Protein AF-A0A537IEV6-F1 (afdb_monomer_lite)

Radius of gyration: 17.68 Å; chains: 1; bounding box: 31×16×57 Å

Structure (mmCIF, N/CA/C/O backbone):
data_AF-A0A537IEV6-F1
#
_entry.id   AF-A0A537IEV6-F1
#
loop_
_atom_site.group_PDB
_atom_site.id
_atom_site.type_symbol
_atom_site.label_atom_id
_atom_site.label_alt_id
_atom_site.label_comp_id
_atom_site.label_asym_id
_atom_site.label_entity_id
_atom_site.label_seq_id
_atom_site.pdbx_PDB_ins_code
_atom_site.Cartn_x
_atom_site.Cartn_y
_atom_site.Cartn_z
_atom_site.occupancy
_atom_site.B_iso_or_equiv
_atom_site.auth_seq_id
_atom_site.auth_comp_id
_atom_site.auth_asym_id
_atom_site.auth_atom_id
_atom_site.pdbx_PDB_model_num
ATOM 1 N N . MET A 1 1 ? -2.790 3.631 36.867 1.00 42.56 1 MET A N 1
ATOM 2 C CA . MET A 1 1 ? -3.041 4.745 35.930 1.00 42.56 1 MET A CA 1
ATOM 3 C C . MET A 1 1 ? -3.959 4.231 34.839 1.00 42.56 1 MET A C 1
ATOM 5 O O . MET A 1 1 ? -3.498 3.590 33.901 1.00 42.56 1 MET A O 1
ATOM 9 N N . GLU A 1 2 ? -5.263 4.420 35.020 1.00 52.41 2 GLU A N 1
ATOM 10 C CA . GLU A 1 2 ? -6.263 4.121 33.996 1.00 52.41 2 GLU A CA 1
ATOM 11 C C . GLU A 1 2 ? -6.098 5.148 32.873 1.00 52.41 2 GLU A C 1
ATOM 13 O O . GLU A 1 2 ? -6.353 6.336 33.047 1.00 52.41 2 GLU A O 1
ATOM 18 N N . SER A 1 3 ? -5.563 4.712 31.734 1.00 60.59 3 SER A N 1
ATOM 19 C CA . SER A 1 3 ? -5.580 5.517 30.514 1.00 60.59 3 SER A CA 1
ATOM 20 C C . SER A 1 3 ? -7.048 5.766 30.159 1.00 60.59 3 SER A C 1
ATOM 22 O O . SER A 1 3 ? -7.760 4.814 29.855 1.00 60.59 3 SER A O 1
ATOM 24 N N . GLY A 1 4 ? -7.491 7.023 30.270 1.00 69.81 4 GLY A N 1
ATOM 25 C CA . GLY A 1 4 ? -8.894 7.465 30.268 1.00 69.81 4 GLY A CA 1
ATOM 26 C C . GLY A 1 4 ? -9.643 7.367 28.938 1.00 69.81 4 GLY A C 1
ATOM 27 O O . GLY A 1 4 ? -10.353 8.294 28.569 1.00 69.81 4 GLY A O 1
ATOM 28 N N . TRP A 1 5 ? -9.477 6.270 28.206 1.00 69.69 5 TRP A N 1
ATOM 29 C CA . TRP A 1 5 ? -10.241 5.981 26.999 1.00 69.69 5 TRP A CA 1
ATOM 30 C C . TRP A 1 5 ? -11.129 4.772 27.239 1.00 69.69 5 TRP A C 1
ATOM 32 O O . TRP A 1 5 ? -10.661 3.752 27.749 1.00 69.69 5 TRP A O 1
ATOM 42 N N . ASP A 1 6 ? -12.382 4.876 26.801 1.00 87.56 6 ASP A N 1
ATOM 43 C CA . ASP A 1 6 ? -13.281 3.733 26.744 1.00 87.56 6 ASP A CA 1
ATOM 44 C C . ASP A 1 6 ? -12.603 2.591 25.947 1.00 87.56 6 ASP A C 1
ATOM 46 O O . ASP A 1 6 ? -12.085 2.829 24.839 1.00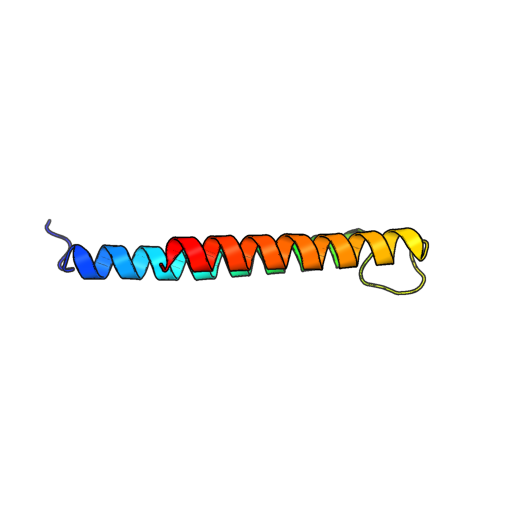 87.56 6 ASP A O 1
ATOM 50 N N . PRO A 1 7 ? -12.540 1.360 26.494 1.00 87.06 7 PRO A N 1
ATOM 51 C CA . PRO A 1 7 ? -11.927 0.211 25.832 1.00 87.06 7 PRO A CA 1
ATOM 52 C C . PRO A 1 7 ? -12.430 -0.017 24.402 1.00 87.06 7 PRO A C 1
ATOM 54 O O . PRO A 1 7 ? -11.664 -0.455 23.536 1.00 87.06 7 PRO A O 1
ATOM 57 N N . GLU A 1 8 ? -13.695 0.305 24.135 1.00 88.06 8 GLU A N 1
ATOM 58 C CA . GLU A 1 8 ? -14.307 0.188 22.821 1.00 88.06 8 GLU A CA 1
ATOM 59 C C . GLU A 1 8 ? -13.730 1.213 21.837 1.00 88.06 8 GLU A C 1
ATOM 61 O O . GLU A 1 8 ? -13.299 0.853 20.736 1.00 88.06 8 GLU A O 1
ATOM 66 N N . VAL A 1 9 ? -13.598 2.474 22.256 1.00 89.56 9 VAL A N 1
ATOM 67 C CA . VAL A 1 9 ? -12.995 3.537 21.436 1.00 89.56 9 VAL A CA 1
ATOM 68 C C . VAL A 1 9 ? -11.548 3.186 21.090 1.00 89.56 9 VAL A C 1
ATOM 70 O O . VAL A 1 9 ? -11.136 3.282 19.930 1.00 89.56 9 VAL A O 1
ATOM 73 N N . LYS A 1 10 ? -10.781 2.683 22.064 1.00 90.06 10 LYS A N 1
ATOM 74 C CA . LYS A 1 10 ? -9.399 2.231 21.844 1.00 90.06 10 LYS A CA 1
ATOM 75 C C . LYS A 1 10 ? -9.314 1.103 20.808 1.00 90.06 10 LYS A C 1
ATOM 77 O O . LYS A 1 10 ? -8.383 1.084 19.996 1.00 90.06 10 LYS A O 1
ATOM 82 N N . LYS A 1 11 ? -10.271 0.168 20.812 1.00 90.69 11 LYS A N 1
ATOM 83 C CA . LYS A 1 11 ? -10.340 -0.944 19.850 1.00 90.69 11 LYS A CA 1
ATOM 84 C C . LYS A 1 11 ? -10.550 -0.434 18.425 1.00 90.69 11 LYS A C 1
ATOM 86 O O . LYS A 1 11 ? -9.800 -0.830 17.529 1.00 90.69 11 LYS A O 1
ATOM 91 N N . TYR A 1 12 ? -11.516 0.460 18.212 1.00 92.50 12 TYR A N 1
ATOM 92 C CA . TYR A 1 12 ? -11.763 1.048 16.892 1.00 92.50 12 TYR A CA 1
ATOM 93 C C . TYR A 1 12 ? -10.596 1.913 16.423 1.00 92.50 12 TYR A C 1
ATOM 95 O O . TYR A 1 12 ? -10.159 1.782 15.283 1.00 92.50 12 TYR A O 1
ATOM 103 N N . PHE A 1 13 ? -10.021 2.727 17.306 1.00 94.06 13 PHE A N 1
ATOM 104 C CA . PHE A 1 13 ? -8.884 3.574 16.958 1.00 94.06 13 PHE A CA 1
ATOM 105 C C . PHE A 1 13 ? -7.672 2.752 16.500 1.00 94.06 13 PHE A C 1
ATOM 107 O O . PHE A 1 13 ? -7.084 3.026 15.453 1.00 94.06 13 PHE A O 1
ATOM 114 N N . ARG A 1 14 ? -7.353 1.664 17.213 1.00 94.25 14 ARG A N 1
ATOM 115 C CA . ARG A 1 14 ? -6.305 0.721 16.793 1.00 94.25 14 ARG A CA 1
ATOM 116 C C . ARG A 1 14 ? -6.620 0.088 15.433 1.00 94.25 14 ARG A C 1
ATOM 118 O O . ARG A 1 14 ? -5.721 -0.063 14.611 1.00 94.25 14 ARG A O 1
ATOM 125 N N . LYS A 1 15 ? -7.883 -0.261 15.176 1.00 94.94 15 LYS A N 1
ATOM 126 C CA . LYS A 1 15 ? -8.335 -0.820 13.891 1.00 94.94 15 LYS A CA 1
ATOM 127 C C . LYS A 1 15 ? -8.129 0.168 12.735 1.00 94.94 15 LYS A C 1
ATOM 129 O O . LYS A 1 15 ? -7.651 -0.235 11.673 1.00 94.94 15 LYS A O 1
ATOM 134 N N . ILE A 1 16 ? -8.420 1.451 12.958 1.00 95.69 16 ILE A N 1
ATOM 135 C CA . ILE A 1 16 ? -8.196 2.540 11.994 1.00 95.69 16 ILE A CA 1
ATOM 136 C C . ILE A 1 16 ? -6.706 2.709 11.714 1.00 95.69 16 ILE A C 1
ATOM 138 O O . ILE A 1 16 ? -6.298 2.610 10.558 1.00 95.69 16 ILE A O 1
ATOM 142 N N . ILE A 1 17 ? -5.890 2.898 12.757 1.00 97.00 17 ILE A N 1
ATOM 143 C CA . ILE A 1 17 ? -4.442 3.096 12.605 1.00 97.00 17 ILE A CA 1
ATOM 144 C C . ILE A 1 17 ? -3.815 1.928 11.852 1.00 97.00 17 ILE A C 1
ATOM 146 O O . ILE A 1 17 ? -3.071 2.150 10.903 1.00 97.00 17 ILE A O 1
ATOM 150 N N . ASN A 1 18 ? -4.156 0.691 12.213 1.00 95.69 18 ASN A N 1
ATOM 151 C CA . ASN A 1 18 ? -3.617 -0.482 11.532 1.00 95.69 18 ASN A CA 1
ATOM 152 C C . ASN A 1 18 ? -4.042 -0.538 10.058 1.00 95.69 18 ASN A C 1
ATOM 154 O O . ASN A 1 18 ? -3.245 -0.928 9.210 1.00 95.69 18 ASN A O 1
ATOM 158 N N . SER A 1 19 ? -5.274 -0.128 9.740 1.00 96.50 19 SER A N 1
ATOM 159 C CA . SER A 1 19 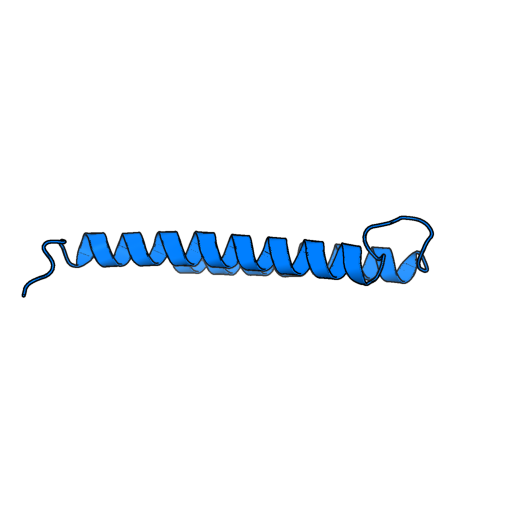? -5.760 -0.082 8.355 1.00 96.50 19 SER A CA 1
ATOM 160 C C . SER A 1 19 ? -4.991 0.944 7.522 1.00 96.50 19 SER A C 1
ATOM 162 O O . SER A 1 19 ? -4.545 0.632 6.419 1.00 96.50 19 SER A O 1
ATOM 164 N N . ILE A 1 20 ? -4.792 2.147 8.071 1.00 96.94 20 ILE A N 1
ATOM 165 C CA . ILE A 1 20 ? -4.019 3.218 7.429 1.00 96.94 20 ILE A CA 1
ATOM 166 C C . ILE A 1 20 ? -2.565 2.780 7.257 1.00 96.94 20 ILE A C 1
ATOM 168 O O . ILE A 1 20 ? -2.024 2.876 6.160 1.00 96.94 20 ILE A O 1
ATOM 172 N N . PHE A 1 21 ? -1.953 2.246 8.314 1.00 97.31 21 PHE A N 1
ATOM 1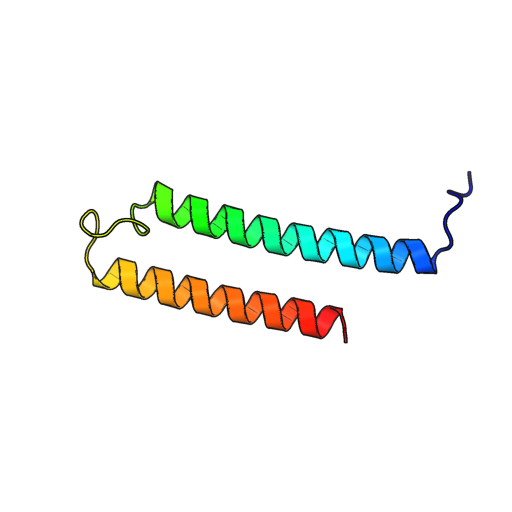73 C CA . PHE A 1 21 ? -0.564 1.801 8.303 1.00 97.31 21 PHE A CA 1
ATOM 174 C C . PHE A 1 21 ? -0.315 0.725 7.243 1.00 97.31 21 PHE A C 1
ATOM 176 O O . PHE A 1 21 ? 0.646 0.823 6.488 1.00 97.31 21 PHE A O 1
ATOM 183 N N . LEU A 1 22 ? -1.206 -0.263 7.121 1.00 96.88 22 LEU A N 1
ATOM 184 C CA . LEU A 1 22 ? -1.106 -1.283 6.074 1.00 96.88 22 LEU A CA 1
ATOM 185 C C . LEU A 1 22 ? -1.229 -0.689 4.667 1.00 96.88 22 LEU A C 1
ATOM 187 O O . LEU A 1 22 ? -0.468 -1.070 3.779 1.00 96.88 22 LEU A O 1
ATOM 191 N N . GLY A 1 23 ? -2.142 0.265 4.465 1.00 97.00 23 GLY A N 1
ATOM 192 C CA . GLY A 1 23 ? -2.251 0.999 3.203 1.00 97.00 23 GLY A CA 1
ATOM 193 C C . GLY A 1 23 ? -0.977 1.774 2.866 1.00 97.00 23 GLY A C 1
ATOM 194 O O . GLY A 1 23 ? -0.478 1.691 1.745 1.00 97.00 23 GLY A O 1
ATOM 195 N N . MET A 1 24 ? -0.405 2.466 3.852 1.00 97.56 24 MET A N 1
ATOM 196 C CA . MET A 1 24 ? 0.859 3.187 3.699 1.00 97.56 24 MET A CA 1
ATOM 197 C C . MET A 1 24 ? 2.0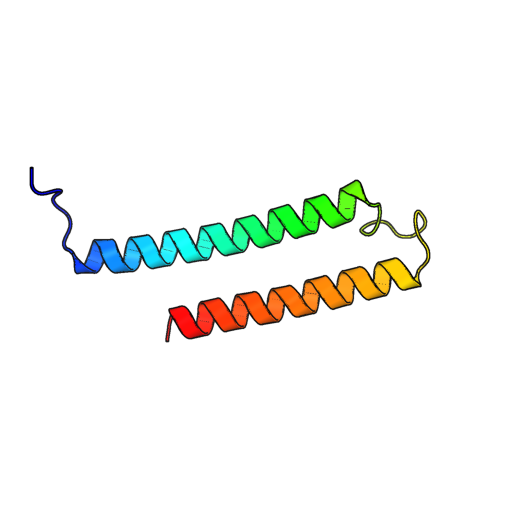20 2.241 3.395 1.00 97.56 24 MET A C 1
ATOM 199 O O . MET A 1 24 ? 2.788 2.507 2.477 1.00 97.56 24 MET A O 1
ATOM 203 N N . MET A 1 25 ? 2.129 1.117 4.107 1.00 96.94 25 MET A N 1
ATOM 204 C CA . MET A 1 25 ? 3.151 0.104 3.840 1.00 96.94 25 MET A CA 1
ATOM 205 C C . MET A 1 25 ? 3.042 -0.456 2.424 1.00 96.94 25 MET A C 1
ATOM 207 O O . MET A 1 25 ? 4.060 -0.627 1.756 1.00 96.94 25 MET A O 1
ATOM 211 N N . TRP A 1 26 ? 1.823 -0.711 1.949 1.00 97.75 26 TRP A N 1
ATOM 212 C CA . TRP A 1 26 ? 1.605 -1.187 0.589 1.00 97.75 26 TRP A CA 1
ATOM 213 C C . TRP A 1 26 ? 2.024 -0.141 -0.453 1.00 97.75 26 TRP A C 1
ATOM 215 O O . TRP A 1 26 ? 2.747 -0.477 -1.390 1.00 97.75 26 TRP A O 1
ATOM 225 N N . LEU A 1 27 ? 1.661 1.133 -0.255 1.00 97.06 27 LEU A N 1
ATOM 226 C CA . LEU A 1 27 ? 2.085 2.231 -1.131 1.00 97.06 27 LEU A CA 1
ATOM 227 C C . LEU A 1 27 ? 3.607 2.392 -1.145 1.00 97.06 27 LEU A C 1
ATOM 229 O O . LEU A 1 27 ? 4.204 2.449 -2.216 1.00 97.06 27 LEU A O 1
ATOM 233 N N . MET A 1 28 ? 4.241 2.433 0.028 1.00 97.12 28 MET A N 1
ATOM 234 C CA . MET A 1 28 ? 5.693 2.573 0.145 1.00 97.12 28 MET A CA 1
ATOM 235 C C . MET A 1 28 ? 6.420 1.395 -0.498 1.00 97.12 28 MET A C 1
ATOM 237 O O . MET A 1 28 ? 7.367 1.611 -1.249 1.00 97.12 28 MET A O 1
ATOM 241 N N . GLY A 1 29 ? 5.970 0.164 -0.245 1.00 95.94 29 GLY A N 1
ATOM 242 C CA . GLY A 1 29 ? 6.543 -1.037 -0.848 1.00 95.94 29 GLY A CA 1
ATOM 243 C C . GLY A 1 29 ? 6.401 -1.038 -2.369 1.00 95.94 29 GLY A C 1
ATOM 244 O O . GLY A 1 29 ? 7.383 -1.273 -3.068 1.00 95.94 29 GLY A O 1
ATOM 245 N N . GLY A 1 30 ? 5.211 -0.704 -2.877 1.00 95.56 30 GLY A N 1
ATOM 246 C CA . GLY A 1 30 ? 4.948 -0.594 -4.310 1.00 95.56 30 GLY A CA 1
ATOM 247 C C . GLY A 1 30 ? 5.820 0.471 -4.967 1.00 95.56 30 GLY A C 1
ATOM 248 O O . GLY A 1 30 ? 6.609 0.161 -5.848 1.00 95.56 30 GLY A O 1
ATOM 249 N N . VAL A 1 31 ? 5.755 1.718 -4.498 1.00 95.12 31 VAL A N 1
ATOM 250 C CA . VAL A 1 31 ? 6.541 2.825 -5.067 1.00 95.12 31 VAL A CA 1
ATOM 251 C C . VAL A 1 31 ? 8.040 2.537 -4.999 1.00 95.12 31 VAL A C 1
ATOM 253 O O . VAL A 1 31 ? 8.731 2.698 -6.000 1.00 95.12 31 VAL A O 1
ATOM 256 N N . THR A 1 32 ? 8.545 2.058 -3.860 1.00 95.06 32 THR A N 1
ATOM 257 C CA . THR A 1 32 ? 9.974 1.750 -3.708 1.00 95.06 32 THR A CA 1
ATOM 258 C C . THR A 1 32 ? 10.407 0.659 -4.678 1.00 95.06 32 THR A C 1
ATOM 260 O O . THR A 1 32 ? 11.396 0.844 -5.377 1.00 95.06 32 THR A O 1
ATOM 263 N N . ALA A 1 33 ? 9.662 -0.446 -4.781 1.00 92.75 33 ALA A N 1
ATOM 264 C CA . ALA A 1 33 ? 9.986 -1.514 -5.723 1.00 92.75 33 ALA A CA 1
ATOM 265 C C . ALA A 1 33 ? 9.918 -1.029 -7.181 1.00 92.75 33 ALA A C 1
ATOM 267 O O . ALA A 1 33 ? 10.827 -1.293 -7.965 1.00 92.75 33 ALA A O 1
ATOM 268 N N . GLY A 1 34 ? 8.874 -0.280 -7.539 1.00 92.44 34 GLY A N 1
ATOM 269 C CA . GLY A 1 34 ? 8.695 0.252 -8.887 1.00 92.44 34 GLY A CA 1
ATOM 270 C C . GLY A 1 34 ? 9.815 1.196 -9.317 1.00 92.44 34 GLY A C 1
ATOM 271 O O . GLY A 1 34 ? 10.294 1.098 -10.444 1.00 92.44 34 GLY A O 1
ATOM 272 N N . LEU A 1 35 ? 10.246 2.088 -8.423 1.00 92.44 35 LEU A N 1
ATOM 273 C CA . LEU A 1 35 ? 11.309 3.052 -8.704 1.00 92.44 35 LEU A CA 1
ATOM 274 C C . LEU A 1 35 ? 12.698 2.408 -8.652 1.00 92.44 35 LEU A C 1
ATOM 276 O O . LEU A 1 35 ? 13.491 2.606 -9.565 1.00 92.44 35 LEU A O 1
ATOM 280 N N . TYR A 1 36 ? 12.988 1.615 -7.616 1.00 91.50 36 TYR A N 1
ATOM 281 C CA . TYR A 1 36 ? 14.314 1.030 -7.397 1.00 91.50 36 TYR A CA 1
ATOM 282 C C . TYR A 1 36 ? 14.709 0.040 -8.497 1.00 91.50 36 TYR A C 1
ATOM 284 O O . TYR A 1 36 ? 15.855 0.029 -8.936 1.00 91.50 36 TYR A O 1
ATOM 292 N N . PHE A 1 37 ? 13.758 -0.771 -8.968 1.00 88.56 37 PHE A N 1
ATOM 293 C CA . PHE A 1 37 ? 13.997 -1.737 -10.041 1.00 88.56 37 PHE A CA 1
ATOM 294 C C . PHE A 1 37 ? 13.682 -1.184 -11.441 1.00 88.56 37 PHE A C 1
ATOM 296 O O . PHE A 1 37 ? 13.728 -1.937 -12.410 1.00 88.56 37 PHE A O 1
ATOM 303 N N . GLY A 1 38 ? 13.307 0.095 -11.564 1.00 87.88 38 GLY A N 1
ATOM 304 C CA . GLY A 1 38 ? 12.935 0.713 -12.844 1.00 87.88 38 GLY A CA 1
ATOM 305 C C . GLY A 1 38 ? 11.623 0.199 -13.461 1.00 87.88 38 GLY A C 1
ATOM 306 O O . GLY A 1 38 ? 11.238 0.643 -14.538 1.00 87.88 38 GLY A O 1
ATOM 307 N N . LEU A 1 39 ? 10.894 -0.694 -12.780 1.00 87.00 39 LEU A N 1
ATOM 308 C CA . LEU A 1 39 ? 9.646 -1.323 -13.252 1.00 87.00 39 LEU A CA 1
ATOM 309 C C . LEU A 1 39 ? 8.495 -0.322 -13.453 1.00 87.00 39 LEU A C 1
ATOM 311 O O . LEU A 1 39 ? 7.527 -0.596 -14.165 1.00 87.00 39 LEU A O 1
ATOM 315 N N . ALA A 1 40 ? 8.583 0.845 -12.811 1.00 82.88 40 ALA A N 1
ATOM 316 C CA . ALA A 1 40 ? 7.628 1.931 -12.984 1.00 82.88 40 ALA A CA 1
ATOM 317 C C . ALA A 1 40 ? 7.807 2.673 -14.322 1.00 82.88 40 ALA A C 1
ATOM 319 O O . ALA A 1 40 ? 6.843 3.262 -14.817 1.00 82.88 40 ALA A O 1
ATOM 320 N N . TYR A 1 41 ? 9.003 2.633 -14.920 1.00 81.94 41 TYR A N 1
ATOM 321 C CA . TYR A 1 41 ? 9.337 3.382 -16.128 1.00 81.94 41 TYR A CA 1
ATOM 322 C C . TYR A 1 41 ? 9.240 2.507 -17.382 1.00 81.94 41 TYR A C 1
ATOM 324 O O . TYR A 1 41 ? 9.589 1.324 -17.413 1.00 81.94 41 TYR A O 1
ATOM 332 N N . ARG A 1 42 ? 8.726 3.093 -18.466 1.00 69.38 42 ARG A N 1
ATOM 333 C CA . ARG A 1 42 ? 8.602 2.413 -19.758 1.00 69.38 42 ARG A CA 1
ATOM 334 C C . ARG A 1 42 ? 9.903 2.595 -20.539 1.00 69.38 42 ARG A C 1
ATOM 336 O O . ARG A 1 42 ? 10.136 3.679 -21.056 1.00 69.38 42 ARG A O 1
ATOM 343 N N . GLY A 1 43 ? 10.710 1.540 -20.647 1.00 71.69 43 GLY A N 1
ATOM 344 C CA . GLY A 1 43 ? 11.928 1.529 -21.472 1.00 71.69 43 GLY A CA 1
ATOM 345 C C . GLY A 1 43 ? 13.188 1.029 -20.764 1.00 71.69 43 GLY A C 1
ATOM 346 O O . GLY A 1 43 ? 14.061 0.500 -21.441 1.00 71.69 43 GLY A O 1
ATOM 347 N N . ASP A 1 44 ? 13.250 1.109 -19.432 1.00 74.44 44 ASP A N 1
ATOM 348 C CA . ASP A 1 44 ? 14.424 0.666 -18.654 1.00 74.44 44 ASP A CA 1
ATOM 349 C C . ASP A 1 44 ? 14.504 -0.860 -18.494 1.00 74.44 44 ASP A C 1
ATOM 351 O O . ASP A 1 44 ? 15.567 -1.435 -18.272 1.00 74.44 44 ASP A O 1
ATOM 355 N N . VAL A 1 45 ? 13.365 -1.536 -18.631 1.00 79.94 45 VAL A N 1
ATOM 356 C CA . VAL A 1 45 ? 13.198 -2.978 -18.435 1.00 79.94 45 VAL A CA 1
ATOM 357 C C . VAL A 1 45 ? 12.278 -3.549 -19.508 1.00 79.94 45 VAL A C 1
ATOM 359 O O . VAL A 1 45 ? 11.439 -2.849 -20.081 1.00 79.94 45 VAL A O 1
ATOM 362 N N . SER A 1 46 ? 12.437 -4.847 -19.793 1.00 85.38 46 SER A N 1
ATOM 363 C CA . SER A 1 46 ? 11.587 -5.542 -20.766 1.00 85.38 46 SER A CA 1
ATOM 364 C C . SER A 1 46 ? 10.107 -5.383 -20.409 1.00 85.38 46 SER A C 1
ATOM 366 O O . SER A 1 46 ? 9.713 -5.507 -19.248 1.00 85.38 46 SER A O 1
ATOM 368 N N . ILE A 1 47 ? 9.275 -5.166 -21.432 1.00 87.31 47 ILE A N 1
ATOM 369 C CA . ILE A 1 47 ? 7.820 -4.969 -21.317 1.00 87.31 47 ILE A CA 1
ATOM 370 C C . ILE A 1 47 ? 7.152 -6.056 -20.465 1.00 87.31 47 ILE A C 1
ATOM 372 O O . ILE A 1 47 ? 6.215 -5.764 -19.724 1.00 87.31 47 ILE A O 1
ATOM 376 N N . ILE A 1 48 ? 7.650 -7.292 -20.535 1.00 89.06 48 ILE A N 1
ATOM 377 C CA . ILE A 1 48 ? 7.114 -8.424 -19.774 1.00 89.06 48 ILE A CA 1
ATOM 378 C C . ILE A 1 48 ? 7.248 -8.186 -18.263 1.00 89.06 48 ILE A C 1
ATOM 380 O O . ILE A 1 48 ? 6.290 -8.418 -17.528 1.00 89.06 48 ILE A O 1
ATOM 384 N N . TYR A 1 49 ? 8.394 -7.676 -17.797 1.00 89.50 49 TYR A N 1
ATOM 385 C CA . TYR A 1 49 ? 8.606 -7.394 -16.375 1.00 89.50 49 TYR A CA 1
ATOM 386 C C . TYR A 1 49 ? 7.699 -6.269 -15.880 1.00 89.50 49 TYR A C 1
ATOM 388 O O . TYR A 1 49 ? 7.130 -6.390 -14.798 1.00 89.50 49 TYR A O 1
ATOM 396 N N . ASN A 1 50 ? 7.475 -5.235 -16.694 1.00 91.25 50 ASN A N 1
ATOM 397 C CA . ASN A 1 50 ? 6.533 -4.166 -16.355 1.00 91.25 50 ASN A CA 1
ATOM 398 C C . ASN A 1 50 ? 5.105 -4.703 -16.223 1.00 91.25 50 ASN A C 1
ATOM 400 O O . ASN A 1 50 ? 4.425 -4.412 -15.241 1.00 91.25 50 ASN A O 1
ATOM 404 N N . ILE A 1 51 ? 4.653 -5.528 -17.173 1.00 92.62 51 ILE A N 1
ATOM 405 C CA . ILE A 1 51 ? 3.318 -6.140 -17.115 1.00 92.62 51 ILE A CA 1
ATOM 406 C C . ILE A 1 51 ? 3.179 -6.999 -15.854 1.00 92.62 51 ILE A C 1
ATOM 408 O O . ILE A 1 51 ? 2.213 -6.832 -15.110 1.00 92.62 51 ILE A O 1
ATOM 412 N N . LEU A 1 52 ? 4.148 -7.880 -15.581 1.00 94.00 52 LEU A N 1
ATOM 413 C CA . LEU A 1 52 ? 4.136 -8.727 -14.385 1.00 94.00 52 LEU A CA 1
ATOM 414 C C . LEU A 1 52 ? 4.101 -7.898 -13.100 1.00 94.00 52 LEU A C 1
ATOM 416 O O . LEU A 1 52 ? 3.331 -8.212 -12.194 1.00 94.00 52 LEU A O 1
ATOM 420 N N . TYR A 1 53 ? 4.882 -6.820 -13.039 1.00 94.12 53 TYR A N 1
ATOM 421 C CA . TYR A 1 53 ? 4.908 -5.909 -11.903 1.00 94.12 53 TYR A CA 1
ATOM 422 C C . TYR A 1 53 ? 3.540 -5.260 -11.655 1.00 94.12 53 TYR A C 1
ATOM 424 O O . TYR A 1 53 ? 3.027 -5.330 -10.539 1.00 94.12 53 TYR A O 1
ATOM 432 N N . TYR A 1 54 ? 2.894 -4.702 -12.683 1.00 94.00 54 TYR A N 1
ATOM 433 C CA . TYR A 1 54 ? 1.577 -4.078 -12.524 1.00 94.00 54 TYR A CA 1
ATOM 434 C C . TYR A 1 54 ? 0.465 -5.089 -12.214 1.00 94.00 54 TYR A C 1
ATOM 436 O O . TYR A 1 54 ? -0.422 -4.785 -11.415 1.00 94.00 54 TYR A O 1
ATOM 444 N N . VAL A 1 55 ? 0.519 -6.304 -12.774 1.00 96.44 55 VAL A N 1
ATOM 445 C CA . VAL A 1 55 ? -0.414 -7.392 -12.423 1.00 96.44 55 VAL A CA 1
ATOM 446 C C . VAL A 1 55 ? -0.241 -7.800 -10.960 1.00 96.44 55 VAL A C 1
ATOM 448 O O . VAL A 1 55 ? -1.227 -7.937 -10.235 1.00 96.44 55 VAL A O 1
ATOM 451 N N . PHE A 1 56 ? 1.002 -7.946 -10.497 1.00 95.75 56 PHE A N 1
ATOM 452 C CA . PHE A 1 56 ? 1.304 -8.241 -9.099 1.00 95.75 56 PHE A CA 1
ATOM 453 C C . PHE A 1 56 ? 0.830 -7.118 -8.165 1.00 95.75 56 PHE A C 1
ATOM 455 O O . PHE A 1 56 ? 0.218 -7.380 -7.127 1.00 95.75 56 PHE A O 1
ATOM 462 N N . LEU A 1 57 ? 1.046 -5.859 -8.546 1.00 96.38 57 LEU A N 1
ATOM 463 C CA . LEU A 1 57 ? 0.619 -4.695 -7.774 1.00 96.38 57 LEU A CA 1
ATOM 464 C C . LEU A 1 57 ? -0.916 -4.632 -7.678 1.00 96.38 57 LEU A C 1
ATOM 466 O O . LEU A 1 57 ? -1.460 -4.520 -6.583 1.00 96.38 57 LEU A O 1
ATOM 470 N N . ALA A 1 58 ? -1.637 -4.841 -8.782 1.00 97.25 58 ALA A N 1
ATOM 471 C CA . ALA A 1 58 ? -3.098 -4.940 -8.767 1.00 97.25 58 ALA A CA 1
ATOM 472 C C . ALA A 1 58 ? -3.602 -6.125 -7.918 1.00 97.25 58 ALA A C 1
ATOM 474 O O . ALA A 1 58 ? -4.545 -5.981 -7.137 1.00 97.25 58 ALA A O 1
ATOM 475 N N . GLY A 1 59 ? -2.953 -7.289 -8.023 1.00 98.00 59 GLY A N 1
ATOM 476 C CA . GLY A 1 59 ? -3.294 -8.475 -7.237 1.00 98.00 59 GLY A CA 1
ATOM 477 C C . GLY A 1 59 ? -3.111 -8.255 -5.734 1.00 98.00 59 GLY A C 1
ATOM 478 O O . GLY A 1 59 ? -4.007 -8.551 -4.942 1.00 98.00 59 GLY A O 1
ATOM 479 N N . THR A 1 60 ? -1.979 -7.681 -5.326 1.00 96.62 60 THR A N 1
ATOM 480 C CA . THR A 1 60 ? -1.711 -7.368 -3.914 1.00 96.62 60 THR A CA 1
ATOM 481 C C . THR A 1 60 ? -2.629 -6.271 -3.377 1.00 96.62 60 THR A C 1
ATOM 483 O O . THR A 1 60 ? -3.065 -6.374 -2.231 1.00 96.62 60 THR A O 1
ATOM 486 N N . LEU A 1 61 ? -3.016 -5.286 -4.198 1.00 96.94 61 LEU A N 1
ATOM 487 C CA . LEU A 1 61 ? -4.033 -4.298 -3.831 1.00 96.94 61 LEU A CA 1
ATOM 488 C C . LEU A 1 61 ? -5.389 -4.960 -3.566 1.00 96.94 61 LEU A C 1
ATOM 490 O O . LEU A 1 61 ? -6.023 -4.690 -2.548 1.00 96.94 61 LEU A O 1
ATOM 494 N N . ALA A 1 62 ? -5.828 -5.863 -4.445 1.00 97.62 62 ALA A N 1
ATOM 495 C CA . ALA A 1 62 ? -7.082 -6.589 -4.261 1.00 97.62 62 ALA A CA 1
ATOM 496 C C . ALA A 1 62 ? -7.070 -7.431 -2.971 1.00 97.62 62 ALA A C 1
ATOM 498 O O . ALA A 1 62 ? -8.063 -7.470 -2.239 1.00 97.62 62 ALA A O 1
ATOM 499 N N . LEU A 1 63 ? -5.936 -8.064 -2.651 1.00 96.88 63 LEU A N 1
ATOM 500 C CA . LEU A 1 63 ? -5.751 -8.790 -1.392 1.00 96.88 63 LEU A CA 1
ATOM 501 C C . LEU A 1 63 ? -5.793 -7.861 -0.174 1.00 96.88 63 LEU A C 1
ATOM 503 O O . LEU A 1 63 ? -6.455 -8.198 0.810 1.00 96.88 63 LEU A O 1
ATOM 507 N N . LEU A 1 64 ? -5.151 -6.692 -0.246 1.00 96.56 64 LEU A N 1
ATOM 508 C CA . LEU A 1 64 ? -5.190 -5.681 0.809 1.00 96.56 64 LEU A CA 1
ATOM 509 C C . LEU A 1 64 ? -6.623 -5.196 1.052 1.00 96.56 64 LEU A C 1
ATOM 511 O O . LEU A 1 64 ? -7.092 -5.211 2.188 1.00 96.56 64 LEU A O 1
ATOM 515 N N . LEU A 1 65 ? -7.352 -4.834 -0.005 1.00 96.56 65 LEU A N 1
ATOM 516 C CA . LEU A 1 65 ? -8.748 -4.403 0.096 1.00 96.56 65 LEU A CA 1
ATOM 517 C C . LEU A 1 65 ? -9.634 -5.504 0.683 1.00 96.56 65 LEU A C 1
ATOM 519 O O . LEU A 1 65 ? -10.448 -5.236 1.565 1.00 96.56 65 LEU A O 1
ATOM 523 N N . ARG A 1 66 ? -9.442 -6.761 0.263 1.00 96.62 66 ARG A N 1
ATOM 524 C CA . ARG A 1 66 ? -10.153 -7.915 0.834 1.00 96.62 66 ARG A CA 1
ATOM 525 C C . ARG A 1 66 ? -9.836 -8.104 2.318 1.00 96.62 66 ARG A C 1
ATOM 527 O O . ARG A 1 66 ? -10.740 -8.422 3.092 1.00 96.62 66 ARG A O 1
ATOM 534 N N . TYR A 1 67 ? -8.577 -7.937 2.718 1.00 95.94 67 TYR A N 1
ATOM 535 C CA . TYR A 1 67 ? -8.147 -8.033 4.113 1.00 95.94 67 TYR A CA 1
ATOM 536 C C . TYR A 1 67 ? -8.771 -6.928 4.972 1.00 95.94 67 TYR A C 1
ATOM 538 O O . TYR A 1 67 ? -9.323 -7.211 6.03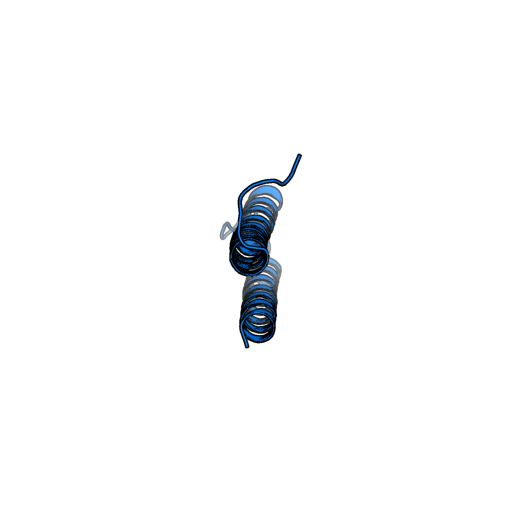8 1.00 95.94 67 TYR A O 1
ATOM 546 N N . LEU A 1 68 ? -8.750 -5.685 4.487 1.00 95.06 68 LEU A N 1
ATOM 547 C CA . LEU A 1 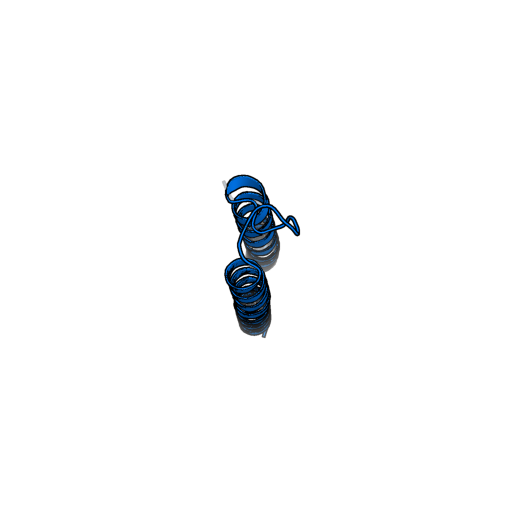68 ? -9.380 -4.555 5.161 1.00 95.06 68 LEU A CA 1
ATOM 548 C C . LEU A 1 68 ? -10.893 -4.770 5.261 1.00 95.06 68 LEU A C 1
ATOM 550 O O . LEU A 1 68 ? -11.435 -4.719 6.359 1.00 95.06 68 LEU A O 1
ATOM 554 N N . TYR A 1 69 ? -11.568 -5.138 4.172 1.00 95.94 69 TYR A N 1
ATOM 555 C CA . TYR A 1 69 ? -13.001 -5.442 4.194 1.00 95.94 69 TYR A CA 1
ATOM 556 C C . TYR A 1 69 ? -13.356 -6.511 5.238 1.00 95.94 69 TYR A C 1
ATOM 558 O O . TYR A 1 69 ? -14.285 -6.329 6.016 1.00 95.94 69 TYR A O 1
ATOM 566 N N . ARG A 1 70 ? -12.584 -7.602 5.311 1.00 93.50 70 ARG A N 1
ATOM 567 C CA . ARG A 1 70 ? -12.780 -8.656 6.321 1.00 93.50 70 ARG A CA 1
ATOM 568 C C . ARG A 1 70 ? -12.508 -8.199 7.743 1.00 93.50 70 ARG A C 1
ATOM 570 O O . ARG A 1 70 ? -13.121 -8.719 8.659 1.00 93.50 70 ARG A O 1
ATOM 577 N N . THR A 1 71 ? -11.569 -7.278 7.921 1.00 91.81 71 THR A N 1
ATOM 578 C CA . THR A 1 71 ? -11.275 -6.705 9.232 1.00 91.81 71 THR A CA 1
ATOM 579 C C . THR A 1 71 ? -12.442 -5.841 9.688 1.00 91.81 71 THR A C 1
ATOM 581 O O . THR A 1 71 ? -12.765 -5.847 10.869 1.00 91.81 71 THR A O 1
ATOM 584 N N . TRP A 1 72 ? -13.063 -5.091 8.773 1.00 91.94 72 TRP A N 1
ATOM 585 C CA . TRP A 1 72 ? -14.139 -4.138 9.048 1.00 91.94 72 TRP A CA 1
ATOM 586 C C . TRP A 1 72 ? -15.544 -4.737 9.111 1.00 91.94 72 TRP A C 1
ATOM 588 O O . TRP A 1 72 ? -16.382 -4.154 9.797 1.00 91.94 72 TRP A O 1
ATOM 598 N N . LYS A 1 73 ? -15.764 -5.882 8.464 1.00 85.75 73 LYS A N 1
ATOM 599 C CA . LYS A 1 73 ? -16.955 -6.720 8.626 1.00 85.75 73 LYS A CA 1
ATOM 600 C C . LYS A 1 73 ? -16.999 -7.379 10.005 1.00 85.75 73 LYS A C 1
ATOM 602 O O . LYS A 1 73 ? -18.129 -7.564 10.498 1.00 85.75 73 LYS A O 1
#

Foldseek 3Di:
DPPPDDPVVVVVVVLVVVLVVLVVVLVCVLVCCCVVVVLVPDPPDDPVSVVVSVVVSVVVVVVSVVVNVVSVD

Sequence (73 aa):
MESGWDPEVKKYFRKIINSIFLGMMWLMGGVTAGLYFGLAYRGDVSIIYNILYYVFLAGTLALLLRYLYRTWK

Secondary structure (DSSP, 8-state):
---SS-HHHHHHHHHHHHHHHHHHHHHHHHHHHHHHTSTTSSSSS-HHHHHHHHHHHHHHHHHHHHHHHHHH-

pLDDT: mean 89.95, std 10.6, range [42.56, 98.0]